Protein AF-I9WAN2-F1 (afdb_monomer_lite)

Radius of gyration: 16.44 Å; chains: 1; bounding box: 42×33×33 Å

Structure (mmCIF, N/CA/C/O backbone):
data_AF-I9WAN2-F1
#
_entry.id   AF-I9WAN2-F1
#
loop_
_atom_site.group_PDB
_atom_site.id
_atom_site.type_symbol
_atom_site.label_atom_id
_atom_site.label_alt_id
_atom_site.label_comp_id
_atom_site.label_asym_id
_atom_site.label_entity_id
_atom_s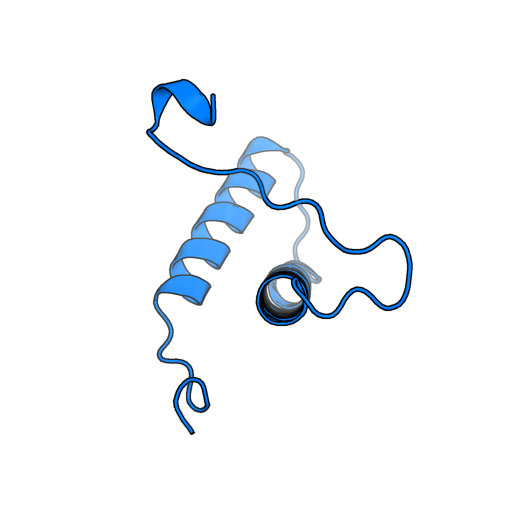ite.label_seq_id
_atom_site.pdbx_PDB_ins_c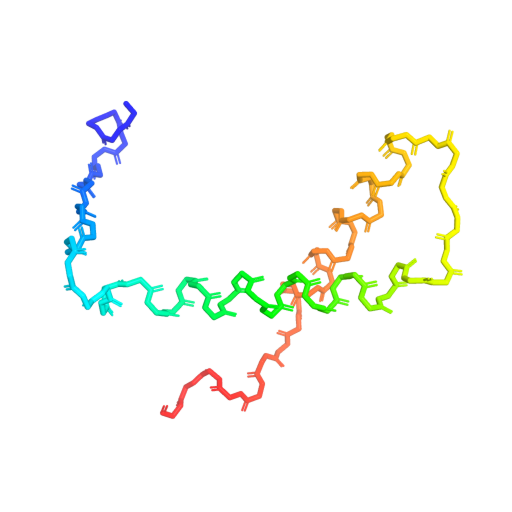ode
_atom_site.Cartn_x
_atom_site.Cartn_y
_atom_site.Cartn_z
_atom_site.occupancy
_atom_site.B_iso_or_equiv
_atom_site.auth_seq_id
_atom_site.auth_comp_id
_atom_site.auth_asym_id
_atom_site.auth_atom_id
_atom_site.pdbx_PDB_model_num
ATOM 1 N N . MET A 1 1 ? -19.627 12.876 -7.651 1.00 63.47 1 MET A N 1
ATOM 2 C CA . MET A 1 1 ? -19.240 11.449 -7.518 1.00 63.47 1 MET A CA 1
ATOM 3 C C . MET A 1 1 ? -20.038 10.758 -6.416 1.00 63.47 1 MET A C 1
ATOM 5 O O . MET A 1 1 ? -20.679 9.768 -6.711 1.00 63.47 1 MET A O 1
ATOM 9 N N . ALA A 1 2 ? -20.068 11.284 -5.187 1.00 76.50 2 ALA A N 1
ATOM 10 C CA . ALA A 1 2 ? -20.834 10.697 -4.082 1.00 76.50 2 ALA A CA 1
ATOM 11 C C . ALA A 1 2 ? -22.352 10.611 -4.362 1.00 76.50 2 ALA A C 1
ATOM 13 O O . ALA A 1 2 ? -22.912 9.525 -4.307 1.00 76.50 2 ALA A O 1
ATOM 14 N N . GLU A 1 3 ? -22.973 11.706 -4.809 1.00 81.75 3 GLU A N 1
ATOM 15 C CA . GLU A 1 3 ? -24.398 11.734 -5.198 1.00 81.75 3 GLU A CA 1
ATOM 16 C C . GLU A 1 3 ? -24.717 10.839 -6.406 1.00 81.75 3 GLU A C 1
ATOM 18 O O . GLU A 1 3 ? -25.798 10.278 -6.502 1.00 81.75 3 GLU A O 1
ATOM 23 N N . HIS A 1 4 ? -23.758 10.661 -7.319 1.00 87.12 4 HIS A N 1
ATOM 24 C CA . HIS A 1 4 ? -23.929 9.811 -8.501 1.00 87.12 4 HIS A CA 1
ATOM 25 C C . HIS A 1 4 ? -23.920 8.313 -8.158 1.00 87.12 4 HIS A C 1
ATOM 27 O O . HIS A 1 4 ? -24.547 7.521 -8.852 1.00 87.12 4 HIS A O 1
ATOM 33 N N . TYR A 1 5 ? -23.225 7.927 -7.084 1.00 86.94 5 TYR A N 1
ATOM 34 C CA . TYR A 1 5 ? -23.141 6.544 -6.610 1.00 86.94 5 TYR A CA 1
ATOM 35 C C . TYR A 1 5 ? -23.996 6.287 -5.363 1.00 86.94 5 TYR A C 1
ATOM 37 O O . TYR A 1 5 ? -23.707 5.339 -4.632 1.00 86.94 5 TYR A O 1
ATOM 45 N N . ASP A 1 6 ? -24.988 7.146 -5.096 1.00 90.19 6 ASP A N 1
ATOM 46 C CA . ASP A 1 6 ? -25.850 7.080 -3.908 1.00 90.19 6 ASP A CA 1
ATOM 47 C C . ASP A 1 6 ? -25.042 6.835 -2.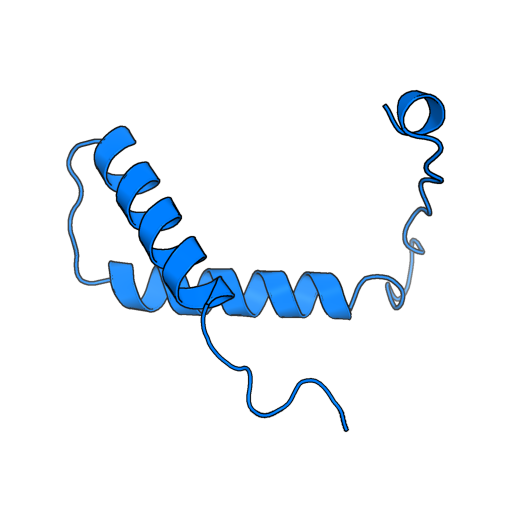616 1.00 90.19 6 ASP A C 1
ATOM 49 O O . ASP A 1 6 ? -25.267 5.912 -1.829 1.00 90.19 6 ASP A O 1
ATOM 53 N N . ARG A 1 7 ? -23.967 7.618 -2.456 1.00 86.75 7 ARG A N 1
ATOM 54 C CA . ARG A 1 7 ? -22.992 7.482 -1.372 1.00 86.75 7 ARG A CA 1
ATOM 55 C C . ARG A 1 7 ? -22.911 8.771 -0.567 1.00 86.75 7 ARG A C 1
ATOM 57 O O . ARG A 1 7 ? -22.801 9.856 -1.128 1.00 86.75 7 ARG A O 1
ATOM 64 N N . THR A 1 8 ? -22.831 8.645 0.755 1.00 88.62 8 THR A N 1
ATOM 65 C CA . THR A 1 8 ? -22.605 9.780 1.662 1.00 88.62 8 THR A CA 1
ATOM 66 C C . THR A 1 8 ? -21.121 9.930 1.994 1.00 88.62 8 THR A C 1
ATOM 68 O O . THR A 1 8 ? -20.476 8.973 2.427 1.00 88.62 8 THR A O 1
ATOM 71 N N . VAL A 1 9 ? -20.573 11.138 1.829 1.00 82.38 9 VAL A N 1
ATOM 72 C CA . VAL A 1 9 ? -19.217 11.481 2.292 1.00 82.38 9 VAL A CA 1
ATOM 73 C C . VAL A 1 9 ? -19.297 11.929 3.745 1.00 82.38 9 VAL A C 1
ATOM 75 O O . VAL A 1 9 ? -19.874 12.969 4.046 1.00 82.38 9 VAL A O 1
ATOM 78 N N . LEU A 1 10 ? -18.703 11.151 4.649 1.00 80.06 10 LEU A N 1
ATOM 79 C CA . LEU A 1 10 ? -18.588 11.516 6.059 1.00 80.06 10 LEU A CA 1
ATOM 80 C C . LEU A 1 10 ? -17.201 12.134 6.302 1.00 80.06 10 LEU A C 1
ATOM 82 O O . LEU A 1 10 ? -16.202 11.412 6.220 1.00 80.06 10 LEU A O 1
ATOM 86 N N . PRO A 1 11 ? -17.099 13.452 6.565 1.00 72.62 11 PRO A N 1
ATOM 87 C CA . PRO A 1 11 ? -15.818 14.070 6.877 1.00 72.62 11 PRO A CA 1
ATOM 88 C C . PRO A 1 11 ? -15.266 13.498 8.187 1.00 72.62 11 PRO A C 1
ATOM 90 O O . PRO A 1 11 ? -16.006 13.227 9.134 1.00 72.62 11 PRO A O 1
ATOM 93 N N . THR A 1 12 ? -13.947 13.312 8.254 1.00 72.06 12 THR A N 1
ATOM 94 C CA . THR A 1 12 ? -13.295 12.896 9.504 1.00 72.06 12 THR A CA 1
ATOM 95 C C . THR A 1 12 ? -13.286 14.076 10.476 1.00 72.06 12 THR A C 1
ATOM 97 O O . THR A 1 12 ? -13.143 15.225 10.058 1.00 72.06 12 THR A O 1
ATOM 100 N N . ARG A 1 13 ? -13.429 13.815 11.779 1.00 73.88 13 ARG A N 1
ATOM 101 C CA . ARG A 1 13 ? -13.327 14.861 12.809 1.00 73.88 13 ARG A CA 1
ATOM 102 C C . ARG A 1 13 ? -11.984 15.594 12.702 1.00 73.88 13 ARG A C 1
ATOM 104 O O . ARG A 1 13 ? -10.945 14.944 12.617 1.00 73.88 13 ARG A O 1
ATOM 111 N N . LEU A 1 14 ? -12.009 16.930 12.790 1.00 66.75 14 LEU A N 1
ATOM 112 C CA . LEU A 1 14 ? -10.802 17.773 12.772 1.00 66.75 14 LEU A CA 1
ATOM 113 C C . LEU A 1 14 ? -9.808 17.430 13.895 1.00 66.75 14 LEU A C 1
ATOM 115 O O . LEU A 1 14 ? -8.602 17.518 13.700 1.00 66.75 14 LEU A O 1
ATOM 119 N N . ALA A 1 15 ? -10.307 17.030 15.068 1.00 61.81 15 ALA A N 1
ATOM 120 C CA . ALA A 1 15 ? -9.492 16.658 16.220 1.00 61.81 15 ALA A CA 1
ATOM 121 C C . ALA A 1 15 ? -9.805 15.223 16.662 1.00 61.81 15 ALA A C 1
ATOM 123 O O . ALA A 1 15 ? -10.971 14.833 16.737 1.00 61.81 15 ALA A O 1
ATOM 124 N N . LYS A 1 16 ? -8.757 14.457 17.004 1.00 61.84 16 LYS A N 1
ATOM 125 C CA . LYS A 1 16 ? -8.831 13.030 17.382 1.00 61.84 16 LYS A CA 1
ATOM 126 C C . LYS A 1 16 ? -9.582 12.202 16.320 1.00 61.84 16 LYS A C 1
ATOM 128 O O . LYS A 1 16 ? -10.689 11.732 16.597 1.00 61.84 16 LYS A O 1
ATOM 133 N N . PRO A 1 17 ? -9.003 12.025 15.118 1.00 63.25 17 PRO A N 1
ATOM 134 C CA . PRO A 1 17 ? -9.614 11.251 14.040 1.00 63.25 17 PRO A CA 1
ATOM 135 C C . PRO A 1 17 ? -9.790 9.790 14.481 1.00 63.25 17 PRO A C 1
ATOM 137 O O . PRO A 1 17 ? -8.854 9.000 14.479 1.00 63.25 17 PRO A O 1
ATOM 140 N N . LYS A 1 18 ? -10.998 9.434 14.929 1.00 64.62 18 LYS A N 1
ATOM 141 C CA . LYS A 1 18 ? -11.350 8.066 15.355 1.00 64.62 18 LYS A CA 1
ATOM 142 C C . LYS A 1 18 ? -12.078 7.288 14.265 1.00 64.62 18 LYS A C 1
ATOM 144 O O . LYS A 1 18 ? -12.102 6.063 14.291 1.00 64.62 18 LYS A O 1
ATOM 149 N N . ASP A 1 19 ? -12.642 7.999 13.295 1.00 72.00 19 ASP A N 1
ATOM 150 C CA . ASP A 1 19 ? -13.559 7.436 12.305 1.00 72.00 19 ASP A CA 1
ATOM 151 C C . ASP A 1 19 ? -12.817 6.757 11.130 1.00 72.00 19 ASP A C 1
ATOM 153 O O . ASP A 1 19 ? -13.426 6.034 10.345 1.00 72.00 19 ASP A O 1
ATOM 157 N N . LYS A 1 20 ? -11.486 6.934 11.033 1.00 69.38 20 LYS A N 1
ATOM 158 C CA . LYS A 1 20 ? -10.643 6.420 9.934 1.00 69.38 20 LYS A CA 1
ATOM 159 C C . LYS A 1 20 ? -9.613 5.360 10.352 1.00 69.38 20 LYS A C 1
ATOM 161 O O . LYS A 1 20 ? -8.894 4.836 9.503 1.00 69.38 20 LYS A O 1
ATOM 166 N N . GLY A 1 21 ? -9.578 4.961 11.626 1.00 76.38 21 GLY A N 1
ATOM 167 C CA . GLY A 1 21 ? -8.515 4.088 12.148 1.00 76.38 21 GLY A CA 1
ATOM 168 C C . GLY A 1 21 ? -8.362 2.757 11.396 1.00 76.38 21 GLY A C 1
ATOM 169 O O . GLY A 1 21 ? -7.248 2.326 11.118 1.00 76.38 21 GLY A O 1
ATOM 170 N N . LYS A 1 22 ? -9.469 2.128 10.973 1.00 76.44 22 LYS A N 1
ATOM 171 C CA . LYS A 1 22 ? -9.416 0.880 10.185 1.00 76.44 22 LYS A CA 1
ATOM 172 C C . LYS A 1 22 ? -8.764 1.074 8.811 1.00 76.44 22 LYS A C 1
ATOM 174 O O . LYS A 1 22 ? -8.006 0.214 8.377 1.00 76.44 22 LYS A O 1
ATOM 179 N N . ILE A 1 23 ? -9.051 2.193 8.145 1.00 81.81 23 ILE A N 1
ATOM 180 C CA . ILE A 1 23 ? -8.510 2.502 6.815 1.00 81.81 23 ILE A CA 1
ATOM 181 C C . ILE A 1 23 ? -7.025 2.840 6.931 1.00 81.81 23 ILE A C 1
ATOM 183 O O . ILE A 1 23 ? -6.224 2.306 6.178 1.00 81.81 23 ILE A O 1
ATOM 187 N N . GLU A 1 24 ? -6.640 3.678 7.893 1.00 85.25 24 GLU A N 1
ATOM 188 C CA . GLU A 1 24 ? -5.235 4.051 8.103 1.00 85.25 24 GLU A CA 1
ATOM 189 C C . GLU A 1 24 ? -4.374 2.839 8.458 1.00 85.25 24 GLU A C 1
ATOM 191 O O . GLU A 1 24 ? -3.311 2.650 7.872 1.00 85.25 24 GLU A O 1
ATOM 196 N N . CYS A 1 25 ? -4.862 1.957 9.336 1.00 85.19 25 CYS A N 1
ATOM 197 C CA . CYS A 1 25 ? -4.190 0.692 9.619 1.00 85.19 25 CYS A CA 1
ATOM 198 C C . CYS A 1 25 ? -4.044 -0.178 8.363 1.00 85.19 25 CYS A C 1
ATOM 200 O O . CYS A 1 25 ? -2.968 -0.725 8.131 1.00 85.19 25 CYS A O 1
ATOM 202 N N . ALA A 1 26 ? -5.091 -0.299 7.541 1.00 85.06 26 ALA A N 1
ATOM 203 C CA . ALA A 1 26 ? -5.023 -1.067 6.299 1.00 85.06 26 ALA A CA 1
ATOM 204 C C . ALA A 1 26 ? -3.994 -0.481 5.316 1.00 85.06 26 ALA A C 1
ATOM 206 O O . ALA A 1 26 ? -3.200 -1.230 4.746 1.00 85.06 26 ALA A O 1
ATOM 207 N N . VAL A 1 27 ? -3.955 0.849 5.175 1.00 87.94 27 VAL A N 1
ATOM 208 C CA . VAL A 1 27 ? -2.970 1.556 4.341 1.00 87.94 27 VAL A CA 1
ATOM 209 C C . VAL A 1 27 ? -1.551 1.302 4.847 1.00 87.94 27 VAL A C 1
ATOM 211 O O . VAL A 1 27 ? -0.696 0.898 4.067 1.00 87.94 27 VAL A O 1
ATOM 214 N N . LEU A 1 28 ? -1.312 1.437 6.154 1.00 88.75 28 LEU A N 1
ATOM 215 C CA . LEU A 1 28 ? 0.000 1.186 6.758 1.00 88.75 28 LEU A CA 1
ATOM 216 C C . LEU A 1 28 ? 0.471 -0.261 6.566 1.00 88.75 28 LEU A C 1
ATOM 218 O O . LEU A 1 28 ? 1.658 -0.503 6.338 1.00 88.75 28 LEU A O 1
ATOM 222 N N . ILE A 1 29 ? -0.440 -1.233 6.669 1.00 88.94 29 ILE A N 1
ATOM 223 C CA . ILE A 1 29 ? -0.129 -2.646 6.418 1.00 88.94 29 ILE A CA 1
ATOM 224 C C . ILE A 1 29 ? 0.280 -2.838 4.957 1.00 88.94 29 ILE A C 1
ATOM 226 O O . ILE A 1 29 ? 1.319 -3.451 4.700 1.00 88.94 29 ILE A O 1
ATOM 230 N N . ALA A 1 30 ? -0.511 -2.311 4.019 1.00 89.69 30 ALA A N 1
ATOM 231 C CA . ALA A 1 30 ? -0.234 -2.430 2.594 1.00 89.69 30 ALA A CA 1
ATOM 232 C C . ALA A 1 30 ? 1.107 -1.790 2.226 1.00 89.69 30 ALA A C 1
ATOM 234 O O . ALA A 1 30 ? 1.956 -2.451 1.630 1.00 89.69 30 ALA A O 1
ATOM 235 N N . GLU A 1 31 ? 1.337 -0.555 2.665 1.00 92.31 31 GLU A N 1
ATOM 236 C CA . GLU A 1 31 ? 2.570 0.187 2.417 1.00 92.31 31 GLU A CA 1
ATOM 237 C C . GLU A 1 31 ? 3.798 -0.587 2.913 1.00 92.31 31 GLU A C 1
ATOM 239 O O . GLU A 1 31 ? 4.694 -0.916 2.133 1.00 92.31 31 GLU A O 1
ATOM 244 N N . ARG A 1 32 ? 3.818 -0.971 4.195 1.00 94.69 32 ARG A N 1
ATOM 245 C CA . ARG A 1 32 ? 4.968 -1.666 4.794 1.00 94.69 32 ARG A CA 1
ATOM 246 C C . ARG A 1 32 ? 5.229 -3.015 4.140 1.00 94.69 32 ARG A C 1
ATOM 248 O O . ARG A 1 32 ? 6.382 -3.384 3.931 1.00 94.69 32 ARG A O 1
ATOM 255 N N . TRP A 1 33 ? 4.177 -3.769 3.832 1.00 95.56 33 TRP A N 1
ATOM 256 C CA . TRP A 1 33 ? 4.310 -5.108 3.266 1.00 95.56 33 TRP A CA 1
ATOM 257 C C . TRP A 1 33 ? 4.808 -5.080 1.817 1.00 95.56 33 TRP A C 1
ATOM 259 O O . TRP A 1 33 ? 5.652 -5.909 1.452 1.00 95.56 33 TRP A O 1
ATOM 269 N N . ILE A 1 34 ? 4.302 -4.136 1.014 1.00 95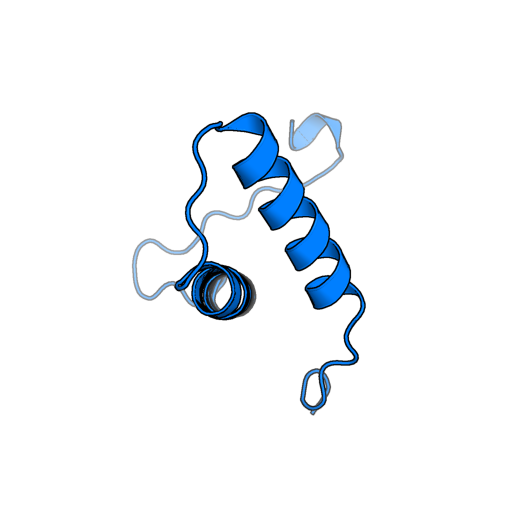.31 34 ILE A N 1
ATOM 270 C CA . ILE A 1 34 ? 4.698 -3.948 -0.385 1.00 95.31 34 ILE A CA 1
ATOM 271 C C . ILE A 1 34 ? 6.133 -3.416 -0.436 1.00 95.31 34 ILE A C 1
ATOM 273 O O . ILE A 1 34 ? 6.993 -4.070 -1.026 1.00 95.31 34 ILE A O 1
ATOM 277 N N . ILE A 1 35 ? 6.438 -2.312 0.257 1.00 95.19 35 ILE A N 1
ATOM 278 C CA . ILE A 1 35 ? 7.783 -1.711 0.256 1.00 95.19 35 ILE A CA 1
ATOM 279 C C . ILE A 1 35 ? 8.831 -2.710 0.757 1.00 95.19 35 ILE A C 1
ATOM 281 O O . ILE A 1 35 ? 9.883 -2.864 0.138 1.00 95.19 35 ILE A O 1
ATOM 285 N N . ALA A 1 36 ? 8.542 -3.476 1.816 1.00 96.25 36 ALA A N 1
ATOM 286 C CA . ALA A 1 36 ? 9.476 -4.480 2.325 1.00 96.25 36 ALA A CA 1
ATOM 287 C C . ALA A 1 36 ? 9.847 -5.565 1.297 1.00 96.25 36 ALA A C 1
ATOM 289 O O . ALA A 1 36 ? 10.934 -6.132 1.396 1.00 96.25 36 ALA A O 1
ATOM 290 N N . ARG A 1 37 ? 8.977 -5.865 0.324 1.00 95.06 37 ARG A N 1
ATOM 291 C CA . ARG A 1 37 ? 9.262 -6.813 -0.772 1.00 95.06 37 ARG A CA 1
ATOM 292 C C . ARG A 1 37 ? 9.993 -6.183 -1.947 1.00 95.06 37 ARG A C 1
ATOM 294 O O . ARG A 1 37 ? 10.653 -6.902 -2.694 1.00 95.06 37 ARG A O 1
ATOM 301 N N . LEU A 1 38 ? 9.872 -4.870 -2.101 1.00 96.19 38 LEU A N 1
ATOM 302 C CA . LEU A 1 38 ? 10.527 -4.104 -3.157 1.00 96.19 38 LEU A CA 1
ATOM 303 C C . LEU A 1 38 ? 11.911 -3.591 -2.746 1.00 96.19 38 LEU A C 1
ATOM 305 O O . LEU A 1 38 ? 12.712 -3.298 -3.618 1.00 96.19 38 LEU A O 1
ATOM 309 N N . ARG A 1 39 ? 12.227 -3.549 -1.444 1.00 94.38 39 ARG A N 1
ATOM 310 C CA . ARG A 1 39 ? 13.436 -2.908 -0.883 1.00 94.38 39 ARG A CA 1
ATOM 311 C C . ARG A 1 39 ? 14.790 -3.329 -1.474 1.00 94.38 39 ARG A C 1
ATOM 313 O O . ARG A 1 39 ? 15.743 -2.580 -1.350 1.00 94.38 39 ARG A O 1
ATOM 320 N N . ASN A 1 40 ? 14.876 -4.521 -2.066 1.00 95.12 40 ASN A N 1
ATOM 321 C CA . ASN A 1 40 ? 16.101 -5.074 -2.659 1.00 95.12 40 ASN A CA 1
ATOM 322 C C . ASN A 1 40 ? 15.951 -5.292 -4.176 1.00 95.12 40 ASN A C 1
ATOM 324 O O . ASN A 1 40 ? 16.592 -6.176 -4.740 1.00 95.12 40 ASN A O 1
ATOM 328 N N . ARG A 1 41 ? 15.027 -4.575 -4.819 1.00 94.06 41 ARG A N 1
ATOM 329 C CA . ARG A 1 41 ? 14.791 -4.631 -6.261 1.00 94.06 41 ARG A CA 1
ATOM 330 C C . ARG A 1 41 ? 14.999 -3.242 -6.842 1.00 94.06 41 ARG A C 1
ATOM 332 O O . ARG A 1 41 ? 14.434 -2.277 -6.336 1.00 94.06 41 ARG A O 1
ATOM 339 N N . GLU A 1 42 ? 15.773 -3.165 -7.912 1.00 94.88 42 GLU A N 1
ATOM 340 C CA . GLU A 1 42 ? 15.948 -1.939 -8.682 1.00 94.88 42 GLU A CA 1
ATOM 341 C C . GLU A 1 42 ? 14.977 -1.939 -9.861 1.00 94.88 42 GLU A C 1
ATOM 343 O O . GLU A 1 42 ? 14.753 -2.967 -10.505 1.00 94.88 42 GLU A O 1
ATOM 348 N N . PHE A 1 43 ? 14.376 -0.783 -10.124 1.00 94.69 43 PHE A N 1
ATOM 349 C CA . PHE A 1 43 ? 13.468 -0.576 -11.243 1.00 94.69 43 PHE A CA 1
ATOM 350 C C . PHE A 1 43 ? 14.019 0.555 -12.097 1.00 94.69 43 PHE A C 1
ATOM 352 O O . PHE A 1 43 ? 14.332 1.625 -11.583 1.00 94.69 43 PHE A O 1
ATOM 359 N N . PHE A 1 44 ? 14.106 0.316 -13.401 1.00 95.19 44 PHE A N 1
ATOM 360 C CA . PHE A 1 44 ? 14.576 1.301 -14.380 1.00 95.19 44 PHE A CA 1
ATOM 361 C C . PHE A 1 44 ? 13.428 1.890 -15.208 1.00 95.19 44 PHE A C 1
ATOM 363 O O . PHE A 1 44 ? 13.655 2.701 -16.097 1.00 95.19 44 PHE A O 1
ATOM 370 N N . ASP A 1 45 ? 12.195 1.475 -14.912 1.00 95.31 45 ASP A N 1
ATOM 371 C CA . ASP A 1 45 ? 10.985 1.901 -15.599 1.00 95.31 45 ASP A CA 1
ATOM 372 C C . ASP A 1 45 ? 9.807 1.999 -14.616 1.00 95.31 45 ASP A C 1
ATOM 374 O O . ASP A 1 45 ? 9.594 1.125 -13.765 1.00 95.31 45 ASP A O 1
ATOM 378 N N . LEU A 1 46 ? 9.033 3.078 -14.741 1.00 96.56 46 LEU A N 1
ATOM 379 C CA . LEU A 1 46 ? 7.914 3.371 -13.847 1.00 96.56 46 LEU A CA 1
ATOM 380 C C . LEU A 1 46 ? 6.746 2.404 -14.063 1.00 96.56 46 LEU A C 1
ATOM 382 O O . LEU A 1 46 ? 6.061 2.033 -13.109 1.00 96.56 46 LEU A O 1
ATOM 386 N N . MET A 1 47 ? 6.510 1.978 -15.302 1.00 97.44 47 MET A N 1
ATOM 387 C CA . MET A 1 47 ? 5.439 1.037 -15.614 1.0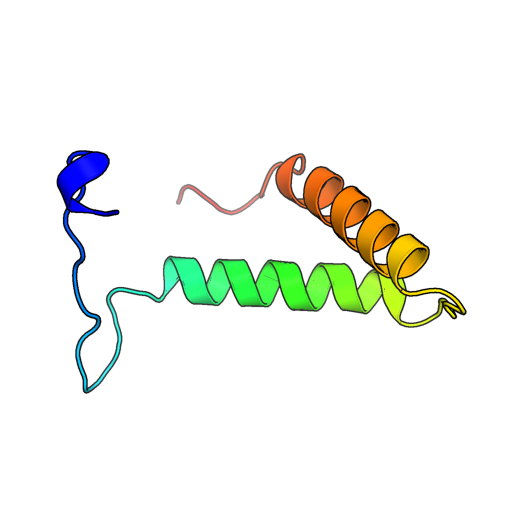0 97.44 47 MET A CA 1
ATOM 388 C C . MET A 1 47 ? 5.750 -0.349 -15.036 1.00 97.44 47 MET A C 1
ATOM 390 O O . MET A 1 47 ? 4.873 -0.951 -14.417 1.00 97.44 47 MET A O 1
ATOM 394 N N . ALA A 1 48 ? 6.999 -0.811 -15.123 1.00 94.88 48 ALA A N 1
ATOM 395 C CA . ALA A 1 48 ? 7.463 -2.034 -14.470 1.00 94.88 48 ALA A CA 1
ATOM 396 C C . ALA A 1 48 ? 7.319 -1.965 -12.940 1.00 94.88 48 ALA A C 1
ATOM 398 O O . ALA A 1 48 ? 6.867 -2.925 -12.309 1.00 94.88 48 ALA A O 1
ATOM 399 N N . PHE A 1 49 ? 7.644 -0.817 -12.338 1.00 96.31 49 PHE A N 1
ATOM 400 C CA . PHE A 1 49 ? 7.443 -0.594 -10.907 1.00 96.31 49 PHE A CA 1
ATOM 401 C C . PHE A 1 49 ? 5.958 -0.666 -10.514 1.00 96.31 49 PHE A C 1
ATOM 403 O O . PHE A 1 49 ? 5.593 -1.409 -9.598 1.00 96.31 49 PHE A O 1
ATOM 410 N N . ASN A 1 50 ? 5.083 0.027 -11.248 1.00 96.88 50 ASN A N 1
ATOM 411 C CA . ASN A 1 50 ? 3.638 0.017 -11.008 1.00 96.88 50 ASN A CA 1
ATOM 412 C C . ASN A 1 50 ? 3.023 -1.377 -11.197 1.00 96.88 50 ASN A C 1
ATOM 414 O O . ASN A 1 50 ? 2.197 -1.797 -10.386 1.00 96.88 50 ASN A O 1
ATOM 418 N N . ALA A 1 51 ? 3.457 -2.123 -12.216 1.00 96.94 51 ALA A N 1
ATOM 419 C CA . ALA A 1 51 ? 3.025 -3.501 -12.431 1.00 96.94 51 ALA A CA 1
ATOM 420 C C . ALA A 1 51 ? 3.400 -4.395 -11.239 1.00 96.94 51 ALA A C 1
ATOM 422 O O . ALA A 1 51 ? 2.584 -5.189 -10.764 1.00 96.94 51 ALA A O 1
ATOM 423 N N . GLN A 1 52 ? 4.608 -4.224 -10.692 1.00 97.31 52 GLN A N 1
ATOM 424 C CA . GLN A 1 52 ? 5.040 -4.985 -9.526 1.00 97.31 52 GLN A CA 1
ATOM 425 C C . GLN A 1 52 ? 4.249 -4.617 -8.262 1.00 97.31 52 GLN A C 1
ATOM 427 O O . GLN A 1 52 ? 3.933 -5.514 -7.474 1.00 97.31 52 GLN A O 1
ATOM 432 N N . ILE A 1 53 ? 3.903 -3.339 -8.069 1.00 96.56 53 ILE A N 1
ATOM 433 C CA . ILE A 1 53 ? 2.998 -2.907 -6.991 1.00 96.56 53 ILE A CA 1
ATOM 434 C C . ILE A 1 53 ? 1.629 -3.571 -7.151 1.00 96.56 53 ILE A C 1
ATOM 436 O O . ILE A 1 53 ? 1.131 -4.142 -6.183 1.00 96.56 53 ILE A O 1
ATOM 440 N N . GLY A 1 54 ? 1.047 -3.543 -8.354 1.00 96.69 54 GLY A N 1
ATOM 441 C CA . GLY A 1 54 ? -0.252 -4.158 -8.643 1.00 96.69 54 GLY A CA 1
ATOM 442 C C . GLY A 1 54 ? -0.270 -5.652 -8.322 1.00 96.69 54 GLY A C 1
ATOM 443 O O . GLY A 1 54 ? -1.119 -6.114 -7.562 1.00 96.69 54 GLY A O 1
ATOM 444 N N . HIS A 1 55 ? 0.743 -6.387 -8.782 1.00 97.00 55 HIS A N 1
ATOM 445 C CA . HIS A 1 55 ? 0.892 -7.805 -8.459 1.00 97.00 55 HIS A CA 1
ATOM 446 C C . HIS A 1 55 ? 0.992 -8.056 -6.944 1.00 97.00 55 HIS A C 1
ATOM 448 O O . HIS A 1 55 ? 0.347 -8.948 -6.395 1.00 97.00 55 HIS A O 1
ATOM 454 N N . LEU A 1 56 ? 1.794 -7.259 -6.232 1.00 96.44 56 LEU A N 1
ATOM 455 C CA . LEU A 1 56 ? 1.938 -7.385 -4.782 1.00 96.44 56 LEU A CA 1
ATOM 456 C C . LEU A 1 56 ? 0.640 -7.052 -4.036 1.00 96.44 56 LEU A C 1
ATOM 458 O O . LEU A 1 56 ? 0.339 -7.696 -3.029 1.00 96.44 56 LEU A O 1
ATOM 462 N N . LEU A 1 57 ? -0.134 -6.088 -4.530 1.00 95.44 57 LEU A N 1
ATOM 463 C CA . LEU A 1 57 ? -1.438 -5.735 -3.985 1.00 95.44 57 LEU A CA 1
ATOM 464 C C . LEU A 1 57 ? -2.440 -6.888 -4.132 1.00 95.44 57 LEU A C 1
ATOM 466 O O . LEU A 1 57 ? -3.123 -7.216 -3.163 1.00 95.44 57 LEU A O 1
ATOM 470 N N . GLU A 1 58 ? -2.492 -7.548 -5.291 1.00 96.00 58 GLU A N 1
ATOM 471 C CA . GLU A 1 58 ? -3.320 -8.746 -5.498 1.00 96.00 58 GLU A CA 1
ATOM 472 C C . GLU A 1 58 ? -2.936 -9.869 -4.530 1.00 96.00 58 GLU A C 1
ATOM 474 O O . GLU A 1 58 ? -3.794 -10.441 -3.855 1.00 96.00 58 GLU A O 1
ATOM 479 N N . VAL A 1 59 ? -1.632 -10.132 -4.385 1.00 95.06 59 VAL A N 1
ATOM 480 C CA . VAL A 1 59 ? -1.121 -11.132 -3.437 1.00 95.06 59 VAL A CA 1
ATOM 481 C C . VAL A 1 59 ? -1.496 -10.780 -1.998 1.00 95.06 59 VAL A C 1
ATOM 483 O O . VAL A 1 59 ? -1.807 -11.675 -1.212 1.00 95.06 59 VAL A O 1
ATOM 486 N N . LEU A 1 60 ? -1.442 -9.502 -1.620 1.00 92.44 60 LEU A N 1
ATOM 487 C CA . LEU A 1 60 ? -1.823 -9.060 -0.283 1.00 92.44 60 LEU A CA 1
ATOM 488 C C . LEU A 1 60 ? -3.327 -9.238 -0.043 1.00 92.44 60 LEU A C 1
ATOM 490 O O . LEU A 1 60 ? -3.706 -9.798 0.984 1.00 92.44 60 LEU A O 1
ATOM 494 N N . ASN A 1 61 ? -4.163 -8.817 -0.992 1.00 91.38 61 ASN A N 1
ATOM 495 C CA . ASN A 1 61 ? -5.619 -8.924 -0.900 1.00 91.38 61 ASN A CA 1
ATOM 496 C C . ASN A 1 61 ? -6.106 -10.382 -0.902 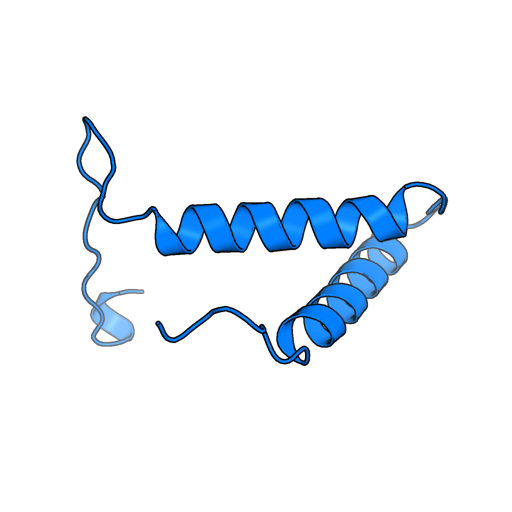1.00 91.38 61 ASN A C 1
ATOM 498 O O . ASN A 1 61 ? -7.119 -10.686 -0.279 1.00 91.38 61 ASN A O 1
ATOM 502 N N . GLY A 1 62 ? -5.369 -11.293 -1.545 1.00 92.06 62 GLY A N 1
ATOM 503 C CA . GLY A 1 62 ? -5.656 -12.730 -1.541 1.00 92.06 62 GLY A CA 1
ATOM 504 C C . GLY A 1 62 ? -5.222 -13.477 -0.272 1.00 92.06 62 GLY A C 1
ATOM 505 O O . GLY A 1 62 ? -5.480 -14.674 -0.149 1.00 92.06 62 GLY A O 1
ATOM 506 N N . LYS A 1 63 ? -4.543 -12.829 0.685 1.00 88.69 63 LYS A N 1
ATOM 507 C CA . LYS A 1 63 ? -4.118 -13.485 1.931 1.00 88.69 63 LYS A CA 1
ATOM 508 C C . LYS A 1 63 ? -5.239 -13.528 2.961 1.00 88.69 63 LYS A C 1
ATOM 510 O O . LYS A 1 63 ? -5.781 -12.499 3.353 1.00 88.69 63 LYS A O 1
ATOM 515 N N . THR A 1 64 ? -5.461 -14.705 3.541 1.00 83.12 64 THR A N 1
ATOM 516 C CA . THR A 1 64 ? -6.274 -14.842 4.754 1.00 83.12 64 THR A CA 1
ATOM 517 C C . THR A 1 64 ? -5.605 -14.114 5.920 1.00 83.12 64 THR A C 1
ATOM 519 O O . THR A 1 64 ? -4.574 -14.550 6.443 1.00 83.12 64 THR A O 1
ATOM 522 N N . MET A 1 65 ? -6.189 -12.996 6.352 1.00 77.94 65 MET A N 1
ATOM 523 C CA . MET A 1 65 ? -5.726 -12.279 7.537 1.00 77.94 65 MET A CA 1
ATOM 524 C C . MET A 1 65 ? -6.136 -13.035 8.803 1.00 77.94 65 MET A C 1
ATOM 526 O O . MET A 1 65 ? -7.316 -13.215 9.083 1.00 77.94 65 MET A O 1
ATOM 530 N N . ARG A 1 66 ? -5.150 -13.454 9.603 1.00 71.12 66 ARG A N 1
ATOM 531 C CA . ARG A 1 66 ? -5.359 -14.284 10.805 1.00 71.12 66 ARG A CA 1
ATOM 532 C C . ARG A 1 66 ? -6.045 -13.565 11.984 1.00 71.12 66 ARG A C 1
ATOM 534 O O . ARG A 1 66 ? -6.366 -14.223 12.964 1.00 71.12 66 ARG A O 1
ATOM 541 N N . HIS A 1 67 ? -6.274 -12.249 11.906 1.00 64.31 67 HIS A N 1
ATOM 542 C CA . HIS A 1 67 ? -6.760 -11.422 13.026 1.00 64.31 67 HIS A CA 1
ATOM 543 C C . HIS A 1 67 ? -7.843 -10.388 12.655 1.00 64.31 67 HIS A C 1
ATOM 545 O O . HIS A 1 67 ? -8.026 -9.408 13.371 1.00 64.31 67 HIS A O 1
ATOM 551 N N . VAL A 1 68 ? -8.581 -10.572 11.557 1.00 59.81 68 VAL A N 1
ATOM 552 C CA . VAL A 1 68 ? -9.727 -9.703 11.225 1.00 59.81 68 VAL A CA 1
ATOM 553 C C . VAL A 1 68 ? -11.009 -10.463 11.566 1.00 59.81 68 VAL A C 1
ATOM 555 O O . VAL A 1 68 ? -11.523 -11.196 10.729 1.00 59.81 68 VAL A O 1
ATOM 558 N N . GLY A 1 69 ? -11.481 -10.360 12.815 1.00 53.91 69 GLY A N 1
ATOM 559 C CA . GLY A 1 69 ? -12.715 -11.043 13.246 1.00 53.91 69 GLY A CA 1
ATOM 560 C C . GLY A 1 69 ? -12.832 -11.463 14.719 1.00 53.91 69 GLY A C 1
ATOM 561 O O . GLY A 1 69 ? -13.677 -12.301 15.015 1.00 53.91 69 GLY A O 1
ATOM 562 N N . ARG A 1 70 ? -12.018 -10.924 15.636 1.00 38.84 70 ARG A N 1
ATOM 563 C CA . ARG A 1 70 ? -12.326 -10.945 17.077 1.00 38.84 70 ARG A CA 1
ATOM 564 C C . ARG A 1 70 ? -12.655 -9.541 17.549 1.00 38.84 70 ARG A C 1
ATOM 566 O O . ARG A 1 70 ? -11.992 -8.608 17.041 1.00 38.84 70 ARG A O 1
#

Secondary structure (DSSP, 8-state):
-TGGGT----PPPSSS--TTHHHHHHHHHHHHHHHHHHTT---S-HHHHHHHHHHHHHHHHTS--TTS--

Sequence (70 aa):
MAEHYDRTVLPTRLAKPKDKGKIECAVLIAERWIIARLRNREFFDLMAFNAQIGHLLEVLNGKTMRHVGR

Foldseek 3Di:
DQVVVVHDDDDADPPPRPPCVVVVVVVVVLVCQLCVVCVPPDDPDPVVVVVSSVVSVVVVVPDDDPPDDD

pLDDT: mean 84.78, std 13.03, range [38.84, 97.44]